Protein AF-A0A812KWU2-F1 (afdb_monomer)

Foldseek 3Di:
DDDDADPPGDDPDDDAAAADPAQQQKDWDACCVPPVDRDTDIDGHPDGPVRVVVLCVVDVPVPDDPPQPQQFDDDDPDPPPGDCVSSDRD

Sequence (90 aa):
MVLKIRNEERIPADCLLLTSSHPDGHCSVETANLDGETNLKKKTAALTEAEFEDAAQNVRFVGGLPQKKFDLAPPGRSLGLWDASDLKLM

Structure (mmCIF, N/CA/C/O backbone):
data_AF-A0A812KWU2-F1
#
_entry.id   AF-A0A812KWU2-F1
#
loop_
_atom_site.group_PDB
_atom_site.id
_atom_site.type_symbol
_atom_site.label_atom_id
_atom_site.label_alt_id
_atom_site.label_comp_id
_atom_site.label_asym_id
_atom_site.label_entity_id
_atom_site.label_seq_id
_atom_site.pdbx_PDB_ins_code
_atom_site.Cartn_x
_atom_site.Cartn_y
_atom_site.Cartn_z
_atom_site.occupancy
_atom_site.B_iso_or_equiv
_atom_site.auth_seq_id
_atom_site.auth_comp_id
_atom_site.auth_asym_id
_atom_site.auth_atom_id
_atom_site.pdbx_PDB_model_num
ATOM 1 N N . MET A 1 1 ? -6.951 -13.048 -7.662 1.00 70.44 1 MET A N 1
ATOM 2 C CA . MET A 1 1 ? -7.933 -11.956 -7.853 1.00 70.44 1 MET A CA 1
ATOM 3 C C . MET A 1 1 ? -7.242 -10.651 -7.503 1.00 70.44 1 MET A C 1
ATOM 5 O O . MET A 1 1 ? -6.457 -10.668 -6.566 1.00 70.44 1 MET A O 1
ATOM 9 N N . VAL A 1 2 ? -7.470 -9.571 -8.252 1.00 83.50 2 VAL A N 1
ATOM 10 C CA . VAL A 1 2 ? -6.867 -8.254 -7.977 1.00 83.50 2 VAL A CA 1
ATOM 11 C C . VAL A 1 2 ? -7.947 -7.335 -7.419 1.00 83.50 2 VAL A C 1
ATOM 13 O O . VAL A 1 2 ? -9.055 -7.305 -7.952 1.00 83.50 2 VAL A O 1
ATOM 16 N N . LEU A 1 3 ? -7.629 -6.615 -6.344 1.00 87.56 3 LEU A N 1
ATOM 17 C CA . LEU A 1 3 ? -8.520 -5.658 -5.694 1.00 87.56 3 LEU A CA 1
ATOM 18 C C . LEU A 1 3 ? -7.982 -4.240 -5.895 1.00 87.56 3 LEU A C 1
ATOM 20 O O . LEU A 1 3 ? -6.795 -3.999 -5.689 1.00 87.56 3 LEU A O 1
ATOM 24 N N . LYS A 1 4 ? -8.861 -3.304 -6.266 1.00 91.81 4 LYS A N 1
ATOM 25 C CA . LYS A 1 4 ? -8.575 -1.865 -6.249 1.00 91.81 4 LYS A CA 1
ATOM 26 C C . LYS A 1 4 ? -9.348 -1.248 -5.093 1.00 91.81 4 LYS A C 1
ATOM 28 O O . LYS A 1 4 ? -10.566 -1.153 -5.171 1.00 91.81 4 LYS A O 1
ATOM 33 N N . ILE A 1 5 ? -8.625 -0.850 -4.056 1.00 93.75 5 ILE A N 1
ATOM 34 C CA . ILE A 1 5 ? -9.182 -0.288 -2.823 1.00 93.75 5 ILE A CA 1
ATOM 35 C C . ILE A 1 5 ? -9.023 1.231 -2.887 1.00 93.75 5 ILE A C 1
ATOM 37 O O . ILE A 1 5 ? -7.949 1.727 -3.239 1.00 93.75 5 ILE A O 1
ATOM 41 N N . ARG A 1 6 ? -10.098 1.974 -2.617 1.00 95.19 6 ARG A N 1
ATOM 42 C CA . ARG A 1 6 ? -10.069 3.443 -2.578 1.00 95.19 6 ARG A CA 1
ATOM 43 C C . ARG A 1 6 ? -9.684 3.951 -1.190 1.00 95.19 6 ARG A C 1
ATOM 45 O O . ARG A 1 6 ? -9.679 3.204 -0.216 1.00 95.19 6 ARG A O 1
ATOM 52 N N . ASN A 1 7 ? -9.354 5.239 -1.106 1.00 94.31 7 ASN A N 1
ATOM 53 C CA . ASN A 1 7 ? -9.123 5.879 0.184 1.00 94.31 7 ASN A CA 1
ATOM 54 C C . ASN A 1 7 ? -10.348 5.689 1.096 1.00 94.31 7 ASN A C 1
ATOM 56 O O . ASN A 1 7 ? -11.476 5.774 0.612 1.00 94.31 7 ASN A O 1
ATOM 60 N N . GLU A 1 8 ? -10.102 5.430 2.381 1.00 92.19 8 GLU A N 1
ATOM 61 C CA . GLU A 1 8 ? -11.126 5.172 3.412 1.00 92.19 8 GLU A CA 1
ATOM 62 C C . GLU A 1 8 ? -11.986 3.908 3.193 1.00 92.19 8 GLU A C 1
ATOM 64 O O . GLU A 1 8 ? -12.926 3.651 3.945 1.00 92.19 8 GLU A O 1
ATOM 69 N N . GLU A 1 9 ? -11.662 3.069 2.204 1.00 94.88 9 GLU A N 1
ATOM 70 C CA . GLU A 1 9 ? -12.348 1.797 1.987 1.00 94.88 9 GLU A CA 1
ATOM 71 C C . GLU A 1 9 ? -11.749 0.682 2.856 1.00 94.88 9 GLU A C 1
ATOM 73 O O . GLU A 1 9 ? -10.532 0.548 3.013 1.00 94.88 9 GLU A O 1
ATOM 78 N N . ARG A 1 10 ? -12.620 -0.158 3.424 1.00 91.75 10 ARG A N 1
ATOM 79 C CA . ARG A 1 10 ? -12.196 -1.276 4.267 1.00 91.75 10 ARG A CA 1
ATOM 80 C C . ARG A 1 10 ? -11.581 -2.388 3.420 1.00 91.75 10 ARG A C 1
ATOM 82 O O . ARG A 1 10 ? -12.194 -2.865 2.470 1.00 91.75 10 ARG A O 1
ATOM 89 N N . ILE A 1 11 ? -10.415 -2.873 3.837 1.00 91.12 11 ILE A N 1
ATOM 90 C CA . ILE A 1 11 ? -9.768 -4.036 3.224 1.00 91.12 11 ILE A CA 1
ATOM 91 C C . ILE A 1 11 ? -10.561 -5.307 3.607 1.00 91.12 11 ILE A C 1
ATOM 93 O O . ILE A 1 11 ? -10.713 -5.581 4.800 1.00 91.12 11 ILE A O 1
ATOM 97 N N . PRO A 1 12 ? -11.096 -6.079 2.639 1.00 90.56 12 PRO A N 1
ATOM 98 C CA . PRO A 1 12 ? -12.040 -7.166 2.920 1.00 90.56 12 PRO A CA 1
ATOM 99 C C . PRO A 1 12 ? -11.381 -8.496 3.324 1.00 90.56 12 PRO A C 1
ATOM 101 O O . PRO A 1 12 ? -12.065 -9.376 3.842 1.00 90.56 12 PRO A O 1
ATOM 104 N N . ALA A 1 13 ? -10.086 -8.668 3.054 1.00 88.44 13 ALA A N 1
ATOM 105 C CA . ALA A 1 13 ? -9.320 -9.885 3.318 1.00 88.44 13 ALA A CA 1
ATOM 106 C C . ALA A 1 13 ? -7.819 -9.565 3.410 1.00 88.44 13 ALA A C 1
ATOM 108 O O . ALA A 1 13 ? -7.400 -8.460 3.067 1.00 88.44 13 ALA A O 1
ATOM 10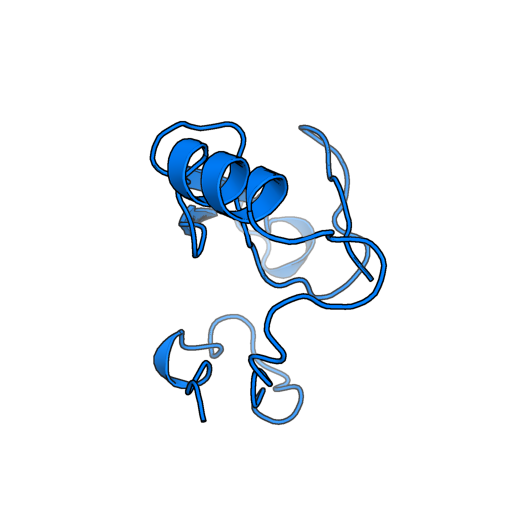9 N N . ASP A 1 14 ? -6.996 -10.536 3.800 1.00 86.12 14 ASP A N 1
ATOM 110 C CA . ASP A 1 14 ? -5.540 -10.389 3.751 1.00 86.12 14 ASP A CA 1
ATOM 111 C C . ASP A 1 14 ? -5.071 -10.214 2.297 1.00 86.12 14 ASP A C 1
ATOM 113 O O . ASP A 1 14 ? -5.365 -11.035 1.424 1.00 86.12 14 ASP A O 1
ATOM 117 N N . CYS A 1 15 ? -4.369 -9.112 2.022 1.00 86.12 15 CYS A N 1
ATOM 118 C CA . CYS A 1 15 ? -3.967 -8.710 0.675 1.00 86.12 15 CYS A CA 1
ATOM 119 C C . CYS A 1 15 ? -2.465 -8.429 0.601 1.00 86.12 15 CYS A C 1
ATOM 121 O O . CYS A 1 15 ? -1.879 -7.870 1.528 1.00 86.12 15 CYS A O 1
ATOM 123 N N . LEU A 1 16 ? -1.865 -8.730 -0.552 1.00 86.25 16 LEU A N 1
ATOM 124 C CA . LEU A 1 16 ? -0.529 -8.261 -0.909 1.00 86.25 16 LEU A CA 1
ATOM 125 C C . LEU A 1 16 ? -0.633 -6.901 -1.615 1.00 86.25 16 LEU A C 1
ATOM 127 O O . LEU A 1 16 ? -1.384 -6.760 -2.582 1.00 86.25 16 LEU A O 1
ATOM 131 N N . LEU A 1 17 ? 0.131 -5.909 -1.154 1.00 88.69 17 LEU A N 1
ATOM 132 C CA . LEU A 1 17 ? 0.165 -4.577 -1.759 1.00 88.69 17 LEU A CA 1
ATOM 133 C C . LEU A 1 17 ? 1.082 -4.565 -2.993 1.00 88.69 17 LEU A C 1
ATOM 135 O O . LEU A 1 17 ? 2.306 -4.588 -2.868 1.00 88.69 17 LEU A O 1
ATOM 139 N N . LEU A 1 18 ? 0.483 -4.517 -4.184 1.00 89.12 18 LEU A N 1
ATOM 140 C CA . LEU A 1 18 ? 1.223 -4.516 -5.452 1.00 89.12 18 LEU A CA 1
ATOM 141 C C . LEU A 1 18 ? 1.724 -3.123 -5.843 1.00 89.12 18 LEU A C 1
ATOM 143 O O . LEU A 1 18 ? 2.893 -2.976 -6.175 1.00 89.12 18 LEU A O 1
ATOM 147 N N . THR A 1 19 ? 0.846 -2.122 -5.792 1.00 91.75 19 THR A N 1
ATOM 148 C CA . THR A 1 19 ? 1.135 -0.722 -6.133 1.00 91.75 19 THR A CA 1
ATOM 149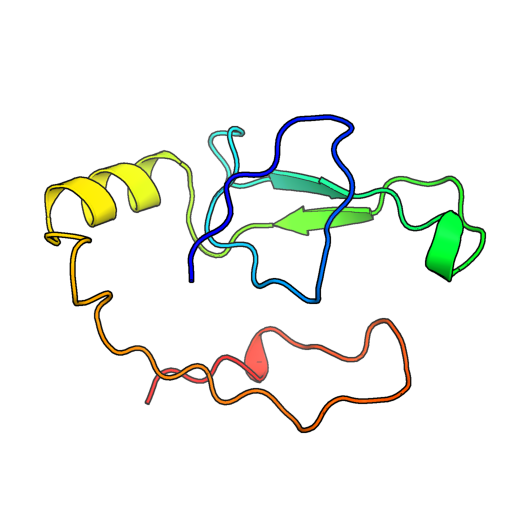 C C . THR A 1 19 ? 0.236 0.214 -5.318 1.00 91.75 19 THR A C 1
ATOM 151 O O . THR A 1 19 ? -0.748 -0.231 -4.717 1.00 91.75 19 THR A O 1
ATOM 154 N N . SER A 1 20 ? 0.567 1.502 -5.301 1.00 93.19 20 SER A N 1
ATOM 155 C CA . SER A 1 20 ? -0.185 2.581 -4.657 1.00 93.19 20 SER A CA 1
ATOM 156 C C . SER A 1 20 ? -0.329 3.746 -5.636 1.00 93.19 20 SER A C 1
ATOM 158 O O . SER A 1 20 ? 0.459 3.872 -6.564 1.00 93.19 20 SER A O 1
ATOM 160 N N . SER A 1 21 ? -1.296 4.635 -5.404 1.00 92.62 21 SER A N 1
ATOM 161 C CA . SER A 1 21 ? -1.424 5.896 -6.153 1.00 92.62 21 SER A CA 1
ATOM 162 C C . SER A 1 21 ? -0.364 6.938 -5.778 1.00 92.62 21 SER A C 1
ATOM 164 O O . SER A 1 21 ? -0.441 8.085 -6.207 1.00 92.62 21 SER A O 1
ATOM 166 N N . HIS A 1 22 ? 0.541 6.604 -4.857 1.00 94.19 22 HIS A N 1
ATOM 167 C CA . HIS A 1 22 ? 1.704 7.426 -4.576 1.00 94.19 22 HIS A CA 1
ATOM 168 C C . HIS A 1 22 ? 2.846 6.986 -5.499 1.00 94.19 22 HIS A C 1
ATOM 170 O O . HIS A 1 22 ? 3.101 5.779 -5.551 1.00 94.19 22 HIS A O 1
ATOM 176 N N . PRO A 1 23 ? 3.575 7.914 -6.146 1.00 92.25 23 PRO A N 1
ATOM 177 C CA . PRO A 1 23 ? 4.606 7.568 -7.126 1.00 92.25 23 PRO A CA 1
ATOM 178 C C . PRO A 1 23 ? 5.646 6.582 -6.587 1.00 92.25 23 PRO A C 1
ATOM 180 O O . PRO A 1 23 ? 5.976 5.608 -7.256 1.00 92.25 23 PRO A O 1
ATOM 183 N N . ASP A 1 24 ? 6.067 6.767 -5.334 1.00 90.50 24 ASP A N 1
ATOM 184 C CA . ASP A 1 24 ? 7.063 5.921 -4.662 1.00 90.50 24 ASP A CA 1
ATOM 185 C C . ASP A 1 24 ? 6.477 4.619 -4.069 1.00 90.50 24 ASP A C 1
ATOM 187 O O . ASP A 1 24 ? 7.132 3.914 -3.303 1.00 90.50 24 ASP A O 1
ATOM 191 N N . GLY A 1 25 ? 5.210 4.300 -4.351 1.00 88.25 25 GLY A N 1
ATOM 192 C CA . GLY A 1 25 ? 4.546 3.097 -3.843 1.00 88.25 25 GLY A CA 1
ATOM 193 C C . GLY A 1 25 ? 4.167 3.156 -2.357 1.00 88.25 25 GLY A C 1
ATOM 194 O O . GLY A 1 25 ? 3.781 2.141 -1.778 1.00 88.25 25 GLY A O 1
ATOM 195 N N . HIS A 1 26 ? 4.253 4.319 -1.706 1.00 92.25 26 HIS A N 1
ATOM 196 C CA . HIS A 1 26 ? 3.865 4.466 -0.301 1.00 92.25 26 HIS A CA 1
ATOM 197 C C . HIS A 1 26 ? 2.345 4.471 -0.109 1.00 92.25 26 HIS A C 1
ATOM 199 O O . HIS A 1 26 ? 1.596 5.082 -0.875 1.00 92.25 26 HIS A O 1
ATOM 205 N N . CYS A 1 27 ? 1.878 3.838 0.966 1.00 91.94 27 CYS A N 1
ATOM 206 C CA . CYS A 1 27 ? 0.513 3.991 1.449 1.00 91.94 27 CYS A CA 1
ATOM 207 C C . CYS A 1 27 ? 0.449 3.926 2.979 1.00 91.94 27 CYS A C 1
ATOM 209 O O . CYS A 1 27 ? 1.372 3.464 3.653 1.00 91.94 27 CYS A O 1
ATOM 211 N N . SER A 1 28 ? -0.668 4.386 3.527 1.00 93.12 28 SER A N 1
ATOM 212 C CA . SER A 1 28 ? -0.943 4.377 4.961 1.00 93.12 28 SER A CA 1
ATOM 213 C C . SER A 1 28 ? -2.177 3.529 5.220 1.00 93.12 28 SER A C 1
ATOM 215 O O . SER A 1 28 ? -3.172 3.671 4.515 1.00 93.12 28 SER A O 1
ATOM 217 N N . VAL A 1 29 ? -2.109 2.650 6.217 1.00 91.69 29 VAL A N 1
ATOM 218 C CA . VAL A 1 29 ? -3.221 1.774 6.601 1.00 91.69 29 VAL A CA 1
ATOM 219 C C . VAL A 1 29 ? -3.545 1.998 8.068 1.00 91.69 29 VAL A C 1
ATOM 221 O O . VAL A 1 29 ? -2.652 2.002 8.916 1.00 91.69 29 VAL A O 1
ATOM 224 N N . GLU A 1 30 ? -4.825 2.177 8.365 1.00 90.50 30 GLU A N 1
ATOM 225 C CA . GLU A 1 30 ? -5.323 2.211 9.734 1.00 90.50 30 GLU A CA 1
ATOM 226 C C . GLU A 1 30 ? -5.554 0.785 10.241 1.00 90.50 30 GLU A C 1
ATOM 228 O O . GLU A 1 30 ? -6.209 -0.027 9.583 1.00 90.50 30 GLU A O 1
ATOM 233 N N . THR A 1 31 ? -5.020 0.480 11.423 1.00 86.44 31 THR A N 1
ATOM 234 C CA . THR A 1 31 ? -5.183 -0.829 12.069 1.00 86.44 31 THR A CA 1
ATOM 235 C C . THR A 1 31 ? -5.905 -0.751 13.407 1.00 86.44 31 THR A C 1
ATOM 237 O O . THR A 1 31 ? -6.004 -1.773 14.075 1.00 86.44 31 THR A O 1
ATOM 240 N N . ALA A 1 32 ? -6.504 0.395 13.754 1.00 86.88 32 ALA A N 1
ATOM 241 C CA . ALA A 1 32 ? -7.198 0.611 15.026 1.00 86.88 32 ALA A CA 1
ATOM 242 C C . ALA A 1 32 ? -8.246 -0.472 15.339 1.00 86.88 32 ALA A C 1
ATOM 244 O O . ALA A 1 32 ? -8.386 -0.900 16.481 1.00 86.88 32 ALA A O 1
ATOM 245 N N . ASN A 1 33 ? -8.929 -0.991 14.315 1.00 85.06 33 ASN A N 1
ATOM 246 C CA . ASN A 1 33 ? -9.900 -2.080 14.463 1.00 85.06 33 ASN A CA 1
ATOM 247 C C . ASN A 1 33 ? -9.279 -3.466 14.751 1.00 85.06 33 ASN A C 1
ATOM 249 O O . ASN A 1 33 ? -10.019 -4.403 15.041 1.00 85.06 33 ASN A O 1
ATOM 253 N N . LEU A 1 34 ? -7.958 -3.621 14.621 1.00 84.31 34 LEU A N 1
ATOM 254 C CA . LEU A 1 34 ? -7.216 -4.873 14.811 1.00 84.31 34 LEU A CA 1
ATOM 255 C C . LEU A 1 34 ? -6.353 -4.862 16.078 1.00 84.31 34 LEU A C 1
ATOM 257 O O . LEU A 1 34 ? -6.304 -5.871 16.776 1.00 84.31 34 LEU A O 1
ATOM 261 N N . ASP A 1 35 ? -5.672 -3.751 16.367 1.00 81.56 35 ASP A N 1
ATOM 262 C CA . ASP A 1 35 ? -4.729 -3.630 17.490 1.00 81.56 35 ASP A CA 1
ATOM 263 C C . ASP A 1 35 ? -5.040 -2.476 18.458 1.00 81.56 35 ASP A C 1
ATOM 265 O O . ASP A 1 35 ? -4.396 -2.366 19.499 1.00 81.56 35 ASP A O 1
ATOM 269 N N . GLY A 1 36 ? -6.046 -1.645 18.163 1.00 87.44 36 GLY A N 1
ATOM 270 C CA . GLY A 1 36 ? -6.405 -0.481 18.977 1.00 87.44 36 GLY A CA 1
ATOM 271 C C . GLY A 1 36 ? -5.474 0.725 18.805 1.00 87.44 36 GLY A C 1
ATOM 272 O O . GLY A 1 36 ? -5.656 1.726 19.499 1.00 87.44 36 GLY A O 1
ATOM 273 N N . GLU A 1 37 ? -4.493 0.669 17.898 1.00 88.31 37 GLU A N 1
ATOM 274 C CA . GLU A 1 37 ? -3.580 1.782 17.637 1.00 88.31 37 GLU A CA 1
ATOM 275 C C . GLU A 1 37 ? -4.213 2.792 16.666 1.00 88.31 37 GLU A C 1
ATOM 277 O O . GLU A 1 37 ? -4.647 2.443 15.572 1.00 88.31 37 GLU A O 1
ATOM 282 N N . THR A 1 38 ? -4.224 4.075 17.033 1.00 84.25 38 THR A N 1
ATOM 283 C CA . THR A 1 38 ? -4.770 5.162 16.191 1.00 84.25 38 THR A CA 1
ATOM 284 C C . THR A 1 38 ? -3.780 5.690 15.152 1.00 84.25 38 THR A C 1
ATOM 286 O O . THR A 1 38 ? -4.133 6.506 14.302 1.00 84.25 38 THR A O 1
ATOM 289 N N . ASN A 1 39 ? -2.522 5.254 15.218 1.00 89.75 39 ASN A N 1
ATOM 290 C CA . ASN A 1 39 ? -1.490 5.677 14.283 1.00 89.75 39 ASN A CA 1
ATOM 291 C C . ASN A 1 39 ? -1.632 4.943 12.949 1.00 89.75 39 ASN A C 1
ATOM 293 O O . ASN A 1 39 ? -1.818 3.729 12.896 1.00 89.75 39 ASN A O 1
ATOM 297 N N . LEU A 1 40 ? -1.445 5.679 11.857 1.00 88.38 40 LEU A N 1
ATOM 298 C CA . LEU A 1 40 ? -1.381 5.086 10.529 1.00 88.38 40 LEU A CA 1
ATOM 299 C C . LEU A 1 40 ? -0.082 4.293 10.358 1.00 88.38 40 LEU A C 1
ATOM 301 O O . LEU A 1 40 ? 1.022 4.829 10.507 1.00 88.38 40 LEU A O 1
ATOM 305 N N . LYS A 1 41 ? -0.205 3.022 9.975 1.00 89.06 41 LYS A N 1
ATOM 306 C CA . LYS A 1 41 ? 0.939 2.171 9.645 1.00 89.06 41 LYS A CA 1
ATOM 307 C C . LYS A 1 41 ? 1.330 2.397 8.195 1.00 89.06 41 LYS A C 1
ATOM 309 O O . LYS A 1 41 ? 0.565 2.094 7.280 1.00 89.06 41 LYS A O 1
ATOM 314 N N . LYS A 1 42 ? 2.541 2.914 7.990 1.00 91.19 42 LYS A N 1
ATOM 315 C CA . LYS A 1 42 ? 3.119 3.073 6.654 1.00 91.19 42 LYS A CA 1
ATOM 316 C C . LYS A 1 42 ? 3.427 1.703 6.059 1.00 91.19 42 LYS A C 1
ATOM 318 O O . LYS A 1 42 ? 4.005 0.842 6.725 1.00 91.19 42 LYS A O 1
ATOM 323 N N . LYS A 1 43 ? 3.046 1.519 4.803 1.00 90.69 43 LYS A N 1
ATOM 324 C CA . LYS A 1 43 ? 3.346 0.348 3.986 1.00 90.69 43 LYS A CA 1
ATOM 325 C C . LYS A 1 43 ? 3.966 0.825 2.679 1.00 90.69 43 LYS A C 1
ATOM 327 O O . LYS A 1 43 ? 3.652 1.910 2.189 1.00 90.69 43 LYS A O 1
ATOM 332 N N . THR A 1 44 ? 4.851 0.006 2.139 1.00 90.31 44 THR A N 1
ATOM 333 C CA . THR A 1 44 ? 5.489 0.248 0.848 1.00 90.31 44 THR A CA 1
ATOM 334 C C . THR A 1 44 ? 5.076 -0.881 -0.076 1.00 90.31 44 THR A C 1
ATOM 336 O O . THR A 1 44 ? 5.127 -2.050 0.313 1.00 90.31 44 THR A O 1
ATOM 339 N N . ALA A 1 45 ? 4.593 -0.520 -1.257 1.00 88.88 45 ALA A N 1
ATOM 340 C CA . ALA A 1 45 ? 4.199 -1.463 -2.283 1.00 88.88 45 ALA A CA 1
ATOM 341 C C . ALA A 1 45 ? 5.418 -2.168 -2.886 1.00 88.88 45 ALA A C 1
ATOM 343 O O . ALA A 1 45 ? 6.538 -1.664 -2.827 1.00 88.88 45 ALA A O 1
ATOM 344 N N . ALA A 1 46 ? 5.185 -3.335 -3.484 1.00 84.94 46 ALA A N 1
ATOM 345 C CA . ALA A 1 46 ? 6.234 -4.068 -4.187 1.00 84.94 46 ALA A CA 1
ATOM 346 C C . ALA A 1 46 ? 6.723 -3.347 -5.456 1.00 84.94 46 ALA A C 1
ATOM 348 O O . ALA A 1 46 ? 7.860 -3.563 -5.867 1.00 84.94 46 ALA A O 1
ATOM 349 N N . LEU A 1 47 ? 5.861 -2.535 -6.075 1.00 85.19 47 LEU A N 1
ATOM 350 C CA . LEU A 1 47 ? 6.144 -1.759 -7.278 1.00 85.19 47 LEU A CA 1
ATOM 351 C C . LEU A 1 47 ? 5.736 -0.301 -7.060 1.00 85.19 47 LEU A C 1
ATOM 353 O O . LEU A 1 47 ? 4.693 -0.011 -6.459 1.00 85.19 47 LEU A O 1
ATOM 357 N N . THR A 1 48 ? 6.529 0.609 -7.612 1.00 90.38 48 THR A N 1
ATOM 358 C CA . THR A 1 48 ? 6.129 2.004 -7.821 1.00 90.38 48 THR A CA 1
ATOM 359 C C . THR A 1 48 ? 4.951 2.090 -8.792 1.00 90.38 48 THR A C 1
ATOM 361 O O . THR A 1 48 ? 4.617 1.131 -9.497 1.00 90.38 48 THR A O 1
ATOM 364 N N . GLU A 1 49 ? 4.297 3.248 -8.842 1.00 89.00 49 GLU A N 1
ATOM 365 C CA . GLU A 1 49 ? 3.200 3.475 -9.791 1.00 89.00 49 GLU A CA 1
ATOM 366 C C . GLU A 1 49 ? 3.683 3.322 -11.245 1.00 89.00 49 GLU A C 1
ATOM 368 O O . GLU A 1 49 ? 3.026 2.674 -12.058 1.00 89.00 49 GLU A O 1
ATOM 373 N N . ALA A 1 50 ? 4.882 3.831 -11.545 1.00 88.38 50 ALA A N 1
ATOM 374 C CA . ALA A 1 50 ? 5.490 3.740 -12.870 1.00 88.38 50 ALA A CA 1
ATOM 375 C C . ALA A 1 50 ? 5.856 2.298 -13.262 1.00 88.38 50 ALA A C 1
ATOM 377 O O . ALA A 1 50 ? 5.554 1.874 -14.375 1.00 88.38 50 ALA A O 1
ATOM 378 N N . GLU A 1 51 ? 6.470 1.527 -12.356 1.00 86.56 51 GLU A N 1
ATOM 379 C CA . GLU A 1 51 ? 6.806 0.116 -12.610 1.00 86.56 51 GLU A CA 1
ATOM 380 C C . GLU A 1 51 ? 5.555 -0.743 -12.801 1.00 86.56 51 GLU A C 1
ATOM 382 O O . GLU A 1 51 ? 5.556 -1.669 -13.612 1.00 86.56 51 GLU A O 1
ATOM 387 N N . PHE A 1 52 ? 4.482 -0.447 -12.061 1.00 86.50 52 PHE A N 1
ATOM 388 C CA . PHE A 1 52 ? 3.215 -1.140 -12.241 1.00 86.50 52 PHE A CA 1
ATOM 389 C C . PHE A 1 52 ? 2.585 -0.820 -13.596 1.00 86.50 52 PHE A C 1
ATOM 391 O O . PHE A 1 52 ? 2.117 -1.742 -14.255 1.00 86.50 52 PHE A O 1
ATOM 398 N N . GLU A 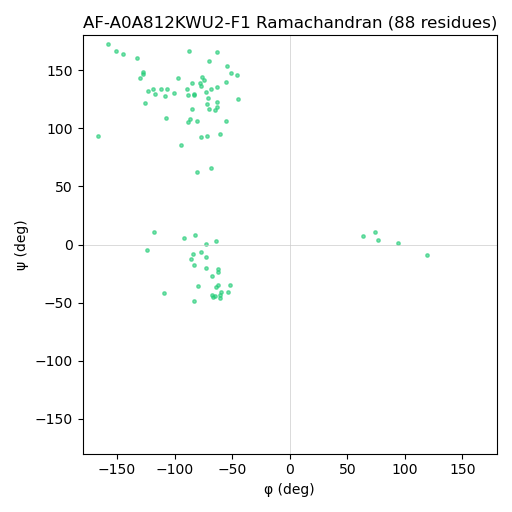1 53 ? 2.585 0.444 -14.024 1.00 84.75 53 GLU A N 1
ATOM 399 C CA . GLU A 1 53 ? 2.034 0.847 -15.322 1.00 84.75 53 GLU A CA 1
ATOM 400 C C . GLU A 1 53 ? 2.829 0.241 -16.489 1.00 84.75 53 GLU A C 1
ATOM 402 O O . GLU A 1 53 ? 2.234 -0.325 -17.405 1.00 84.75 53 GLU A O 1
ATOM 407 N N . ASP A 1 54 ? 4.164 0.263 -16.427 1.00 82.62 54 ASP A N 1
ATOM 408 C CA . ASP A 1 54 ? 5.012 -0.394 -17.430 1.00 82.62 54 ASP A CA 1
ATOM 409 C C . ASP A 1 54 ? 4.744 -1.907 -17.482 1.00 82.62 54 ASP A C 1
ATOM 411 O O . ASP A 1 54 ? 4.500 -2.475 -18.551 1.00 82.62 54 ASP A O 1
ATOM 415 N N . ALA A 1 55 ? 4.677 -2.566 -16.319 1.00 75.81 55 ALA A N 1
ATOM 416 C CA . ALA A 1 55 ? 4.320 -3.977 -16.253 1.00 75.81 55 ALA A CA 1
ATOM 417 C C . ALA A 1 55 ? 2.913 -4.229 -16.821 1.00 75.81 55 ALA A C 1
ATOM 419 O O . ALA A 1 55 ? 2.725 -5.188 -17.574 1.00 75.81 55 ALA A O 1
ATOM 420 N N . ALA A 1 56 ? 1.938 -3.374 -16.488 1.00 71.38 56 ALA A N 1
ATOM 421 C CA . ALA A 1 56 ? 0.545 -3.452 -16.928 1.00 71.38 56 ALA A CA 1
ATOM 422 C C . ALA A 1 56 ? 0.384 -3.334 -18.443 1.00 71.38 56 ALA A C 1
ATOM 424 O O . ALA A 1 56 ? -0.479 -3.997 -19.023 1.00 71.38 56 ALA A O 1
ATOM 425 N N . GLN A 1 57 ? 1.231 -2.533 -19.083 1.00 62.88 57 GLN A N 1
ATOM 426 C CA . GLN A 1 57 ? 1.260 -2.364 -20.532 1.00 62.88 57 GLN A CA 1
ATOM 427 C C . GLN A 1 57 ? 1.989 -3.518 -21.235 1.00 62.88 57 GLN A C 1
ATOM 429 O O . GLN A 1 57 ? 1.558 -3.957 -22.305 1.00 62.88 57 GLN A O 1
ATOM 434 N N . ASN A 1 58 ? 3.047 -4.056 -20.620 1.00 50.31 58 ASN A N 1
ATOM 435 C CA . ASN A 1 58 ? 3.892 -5.105 -21.203 1.00 50.31 58 ASN A CA 1
ATOM 436 C C . ASN A 1 58 ? 3.368 -6.535 -20.982 1.00 50.31 58 ASN A C 1
ATOM 438 O O . ASN A 1 58 ? 3.816 -7.479 -21.637 1.00 50.31 58 ASN A O 1
ATOM 442 N N . VAL A 1 59 ? 2.385 -6.717 -20.101 1.00 50.31 59 VAL A N 1
ATOM 443 C CA . VAL A 1 59 ? 1.766 -8.010 -19.813 1.00 50.31 59 VAL A CA 1
ATOM 444 C C . VAL A 1 59 ? 0.266 -7.856 -20.010 1.00 50.31 59 VAL A C 1
ATOM 446 O O . VAL A 1 59 ? -0.372 -7.047 -19.356 1.00 50.31 59 VAL A O 1
ATOM 449 N N . ARG A 1 60 ? -0.363 -8.638 -20.892 1.00 46.62 60 ARG A N 1
ATOM 450 C CA . ARG A 1 60 ? -1.830 -8.750 -20.886 1.00 46.62 60 ARG A CA 1
ATOM 451 C C . ARG A 1 60 ? -2.259 -9.307 -19.519 1.00 46.62 60 ARG A C 1
ATOM 453 O O . ARG A 1 60 ? -2.303 -10.517 -19.332 1.00 46.62 60 ARG A O 1
ATOM 460 N N . PHE A 1 61 ? 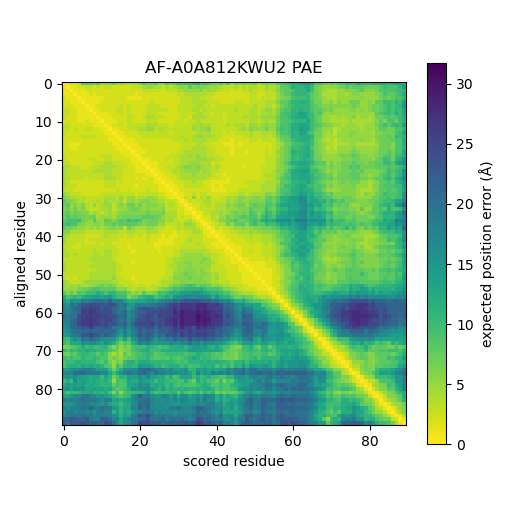-2.613 -8.431 -18.577 1.00 49.44 61 PHE A N 1
ATOM 461 C CA . PHE A 1 61 ? -3.043 -8.759 -17.206 1.00 49.44 61 PHE A CA 1
ATOM 462 C C . PHE A 1 61 ? -4.361 -9.557 -17.130 1.00 49.44 61 PHE A C 1
ATOM 464 O O . PHE A 1 61 ? -4.838 -9.890 -16.044 1.00 49.44 61 PHE A O 1
ATOM 471 N N . VAL A 1 62 ? -4.940 -9.928 -18.275 1.00 42.75 62 VAL A N 1
ATOM 472 C CA . VAL A 1 62 ? -6.054 -10.870 -18.379 1.00 42.75 62 VAL A CA 1
ATOM 473 C C . VAL A 1 62 ? -5.481 -12.266 -18.635 1.00 42.75 62 VAL A C 1
ATOM 475 O O . VAL A 1 62 ? -5.348 -12.700 -19.775 1.00 42.75 62 VAL A O 1
ATOM 478 N N . GLY A 1 63 ? -5.115 -12.961 -17.556 1.00 36.69 63 GLY A N 1
ATOM 479 C CA . GLY A 1 63 ? -4.807 -14.399 -17.581 1.00 36.69 63 GLY A CA 1
ATOM 480 C C . GLY A 1 63 ? -3.390 -14.800 -17.174 1.00 36.69 63 GLY A C 1
ATOM 481 O O . GLY A 1 63 ? -3.145 -15.983 -16.960 1.00 36.69 63 GLY A O 1
ATOM 482 N N . GLY A 1 64 ? -2.475 -13.850 -16.994 1.00 38.09 64 GLY A N 1
ATOM 483 C CA . GLY A 1 64 ? -1.137 -14.172 -16.517 1.00 38.09 64 GLY A CA 1
ATOM 484 C C . GLY A 1 64 ? -0.380 -12.939 -16.074 1.00 38.09 64 GLY A C 1
ATOM 485 O O . GLY A 1 64 ? 0.337 -12.345 -16.867 1.00 38.09 64 GLY A O 1
ATOM 486 N N . LEU A 1 65 ? -0.447 -12.624 -14.776 1.00 48.53 65 LEU A N 1
ATOM 487 C CA . LEU A 1 65 ? 0.768 -12.158 -14.103 1.00 48.53 65 LEU A CA 1
ATOM 488 C C . LEU A 1 65 ? 1.906 -13.109 -14.532 1.00 48.53 65 LEU A C 1
ATOM 490 O O . LEU A 1 65 ? 1.621 -14.308 -14.686 1.00 48.53 65 LEU A O 1
ATOM 494 N N . PRO A 1 66 ? 3.173 -12.665 -14.692 1.00 44.38 66 PRO A N 1
ATOM 495 C CA . PRO A 1 66 ? 4.271 -13.626 -14.607 1.00 44.38 66 PRO A CA 1
ATOM 496 C C . PRO A 1 66 ? 3.955 -14.475 -13.380 1.00 44.38 66 PRO A C 1
ATOM 498 O O . PRO A 1 66 ? 3.620 -13.891 -12.347 1.00 44.38 66 PRO A O 1
ATOM 501 N N . G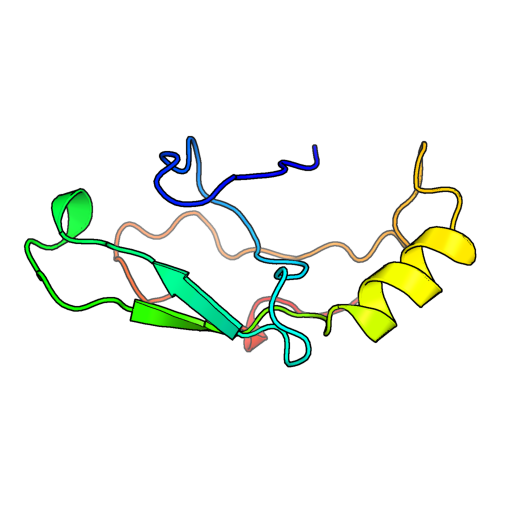LN A 1 67 ? 3.888 -15.803 -13.520 1.00 45.78 67 GLN A N 1
ATOM 502 C CA . GLN A 1 67 ? 3.499 -16.691 -12.423 1.00 45.78 67 GLN A CA 1
ATOM 503 C C . GLN A 1 67 ? 4.599 -16.674 -11.356 1.00 45.78 67 GLN A C 1
ATOM 505 O O . GLN A 1 67 ? 5.283 -17.658 -11.119 1.00 45.78 67 GLN A O 1
ATOM 510 N N . LYS A 1 68 ? 4.795 -15.521 -10.718 1.00 51.84 68 LYS A N 1
ATOM 511 C CA . LYS A 1 68 ? 5.513 -15.352 -9.479 1.00 51.84 68 LYS A CA 1
ATOM 512 C C . LYS A 1 68 ? 4.590 -15.959 -8.450 1.00 51.84 68 LYS A C 1
ATOM 514 O O . LYS A 1 68 ? 3.620 -15.350 -7.999 1.00 51.84 68 LYS A O 1
ATOM 519 N N . LYS A 1 69 ? 4.839 -17.233 -8.187 1.00 54.50 69 LYS A N 1
ATOM 520 C CA . LYS A 1 69 ? 4.254 -17.918 -7.054 1.00 54.50 69 LYS A CA 1
ATOM 521 C C . LYS A 1 69 ? 4.825 -17.239 -5.818 1.00 54.50 69 LYS A C 1
ATOM 523 O O . LYS A 1 69 ? 6.032 -17.229 -5.615 1.00 54.50 69 LYS A O 1
ATOM 528 N N . PHE A 1 70 ? 3.952 -16.612 -5.048 1.00 63.44 70 PHE A N 1
ATOM 529 C CA . PHE A 1 70 ? 4.310 -16.088 -3.744 1.00 63.44 70 PHE A CA 1
ATOM 530 C C . PHE A 1 70 ? 4.079 -17.218 -2.745 1.00 63.44 70 PHE A C 1
ATOM 532 O O . PHE A 1 70 ? 2.932 -17.578 -2.473 1.00 63.44 70 PHE A O 1
ATOM 539 N N . ASP A 1 71 ? 5.160 -17.829 -2.265 1.00 63.94 71 ASP A N 1
ATOM 540 C CA . ASP A 1 71 ? 5.079 -18.851 -1.225 1.00 63.94 71 ASP A CA 1
ATOM 541 C C . ASP A 1 71 ? 4.846 -18.168 0.123 1.00 63.94 71 ASP A C 1
ATOM 543 O O . ASP A 1 71 ? 5.768 -17.747 0.807 1.00 63.94 71 ASP A O 1
ATOM 547 N N . LEU A 1 72 ? 3.578 -18.030 0.499 1.00 66.56 72 LEU A N 1
ATOM 548 C CA . LEU A 1 72 ? 3.210 -17.482 1.797 1.00 66.56 72 LEU A CA 1
ATOM 549 C C . LEU A 1 72 ? 3.418 -18.539 2.886 1.00 66.56 72 LEU A C 1
ATOM 551 O O . LEU A 1 72 ? 3.019 -19.698 2.727 1.00 66.56 72 LEU A O 1
ATOM 555 N N . ALA A 1 73 ? 3.991 -18.128 4.018 1.00 69.69 73 ALA A N 1
ATOM 556 C CA . ALA A 1 73 ? 3.939 -18.929 5.233 1.00 69.69 73 ALA A CA 1
ATOM 557 C C . ALA A 1 73 ? 2.469 -19.264 5.585 1.00 69.69 73 ALA A C 1
ATOM 559 O O . ALA A 1 73 ? 1.556 -18.516 5.213 1.00 69.69 73 ALA A O 1
ATOM 560 N N . PRO A 1 74 ? 2.200 -20.377 6.296 1.00 70.81 74 PRO A N 1
ATOM 561 C CA . PRO A 1 74 ? 0.856 -20.681 6.779 1.00 70.81 74 PRO A CA 1
ATOM 562 C C . PRO A 1 74 ? 0.271 -19.483 7.538 1.00 70.81 74 PRO A C 1
ATOM 564 O O . PRO A 1 74 ? 1.036 -18.785 8.206 1.00 70.81 74 PRO A O 1
ATOM 567 N N . PRO A 1 75 ? -1.055 -19.252 7.492 1.00 69.81 75 PRO A N 1
ATOM 568 C CA . PRO A 1 75 ? -1.671 -18.124 8.180 1.00 69.81 75 PRO A CA 1
ATOM 569 C C . PRO A 1 75 ? -1.309 -18.144 9.671 1.00 69.81 75 PRO A C 1
ATOM 571 O O . PRO A 1 75 ? -1.783 -18.980 10.444 1.00 69.81 75 PRO A O 1
ATOM 574 N N . GLY A 1 76 ? -0.415 -17.235 10.060 1.00 66.50 76 GLY A N 1
ATOM 575 C CA . GLY A 1 76 ? 0.015 -17.054 11.437 1.00 66.50 76 GLY A CA 1
ATOM 576 C C . GLY A 1 76 ? -1.059 -16.323 12.237 1.00 66.50 76 GLY A C 1
ATOM 577 O O . GLY A 1 76 ? -1.723 -15.427 11.728 1.00 66.50 76 GLY A O 1
ATOM 578 N N . ARG A 1 77 ? -1.233 -16.674 13.517 1.00 60.03 77 ARG A N 1
ATOM 579 C CA . ARG A 1 77 ? -2.210 -15.998 14.397 1.00 60.03 77 ARG A CA 1
ATOM 580 C C . ARG A 1 77 ? -1.751 -14.628 14.909 1.00 60.03 77 ARG A C 1
ATOM 582 O O . ARG A 1 77 ? -2.526 -13.963 15.587 1.00 60.03 77 ARG A O 1
ATOM 589 N N . SER A 1 78 ? -0.509 -14.225 14.640 1.00 72.06 78 SER A N 1
ATOM 590 C CA . SER A 1 78 ? 0.060 -12.987 15.174 1.00 72.06 78 SER A CA 1
ATOM 591 C C . SER A 1 78 ? 0.206 -11.933 14.084 1.00 72.06 78 SER A C 1
ATOM 593 O O . SER A 1 78 ? 0.829 -12.172 13.050 1.00 72.06 78 SER A O 1
ATOM 595 N N . LEU A 1 79 ? -0.334 -10.745 14.350 1.00 62.62 79 LEU A N 1
ATOM 596 C CA . LEU A 1 79 ? -0.156 -9.564 13.512 1.00 62.62 79 LEU A CA 1
ATOM 597 C C . LEU A 1 79 ? 1.335 -9.170 13.489 1.00 62.62 79 LEU A C 1
ATOM 599 O O . LEU A 1 79 ? 1.988 -9.163 14.530 1.00 62.62 79 LEU A O 1
ATOM 603 N N . GLY A 1 80 ? 1.872 -8.851 12.306 1.00 64.56 80 GLY A N 1
ATOM 604 C CA . GLY A 1 80 ? 3.234 -8.313 12.144 1.00 64.56 80 GLY A CA 1
ATOM 605 C C . GLY A 1 80 ? 4.361 -9.315 11.860 1.00 64.56 80 GLY A C 1
ATOM 606 O O . GLY A 1 80 ? 5.496 -8.880 11.715 1.00 64.56 80 GLY A O 1
ATOM 607 N N . LEU A 1 81 ? 4.076 -10.617 11.738 1.00 65.44 81 LEU A N 1
ATOM 608 C CA . LEU A 1 81 ? 5.087 -11.650 11.434 1.00 65.44 81 LEU A CA 1
ATOM 609 C C . LEU A 1 81 ? 5.273 -11.953 9.937 1.00 65.44 81 LEU A C 1
ATOM 611 O O . LEU A 1 81 ? 5.987 -12.887 9.596 1.00 65.44 81 LEU A O 1
ATOM 615 N N . TRP A 1 82 ? 4.619 -11.203 9.050 1.00 65.12 82 TRP A N 1
ATOM 616 C CA . TRP A 1 82 ? 4.743 -11.398 7.605 1.00 65.12 82 TRP A CA 1
ATOM 617 C C . TRP A 1 82 ? 5.942 -10.596 7.090 1.00 65.12 82 TRP A C 1
ATOM 619 O O . TRP A 1 82 ? 5.877 -9.363 7.056 1.00 65.12 82 TRP A O 1
ATOM 629 N N . ASP A 1 83 ? 7.029 -11.280 6.725 1.00 57.06 83 ASP A N 1
ATOM 630 C CA . A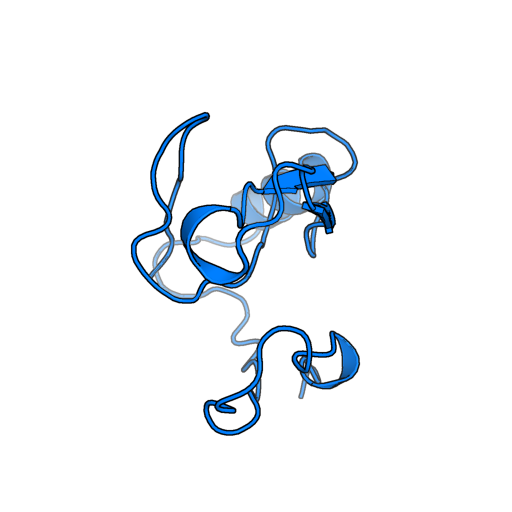SP A 1 83 ? 8.253 -10.655 6.218 1.00 57.06 83 ASP A CA 1
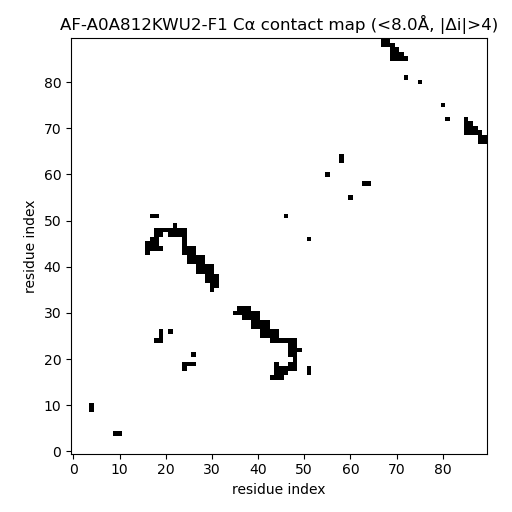ATOM 631 C C . ASP A 1 83 ? 8.272 -10.683 4.679 1.00 57.06 83 ASP A C 1
ATOM 633 O O . ASP A 1 83 ? 7.832 -11.640 4.044 1.00 57.06 83 ASP A O 1
ATOM 637 N N . ALA A 1 84 ? 8.799 -9.634 4.042 1.00 51.69 84 ALA A N 1
ATOM 638 C CA . ALA A 1 84 ? 8.970 -9.601 2.586 1.00 51.69 84 ALA A CA 1
ATOM 639 C C . ALA A 1 84 ? 9.930 -10.698 2.073 1.00 51.69 84 ALA A C 1
ATOM 641 O O . ALA A 1 84 ? 9.847 -11.093 0.913 1.00 51.69 84 ALA A O 1
ATOM 642 N N . SER A 1 85 ? 10.797 -11.229 2.937 1.00 52.19 85 SER A N 1
ATOM 643 C CA . SER A 1 85 ? 11.654 -12.401 2.713 1.00 52.19 85 SER A CA 1
ATOM 644 C C . SER A 1 85 ? 10.865 -13.683 2.460 1.00 52.19 85 SER A C 1
ATOM 646 O O . SER A 1 85 ? 11.399 -14.607 1.842 1.00 52.19 85 SER A O 1
ATOM 648 N N . ASP A 1 86 ? 9.614 -13.748 2.926 1.00 48.66 86 ASP A N 1
ATOM 649 C CA . ASP A 1 86 ? 8.709 -14.863 2.648 1.00 48.66 86 ASP A CA 1
ATOM 650 C C . ASP A 1 86 ? 8.230 -14.827 1.186 1.00 48.66 86 ASP A C 1
ATOM 652 O O . ASP A 1 86 ? 7.889 -15.856 0.613 1.00 48.66 86 ASP A O 1
ATOM 656 N N . LEU A 1 87 ? 8.304 -13.673 0.510 1.00 50.41 87 LEU A N 1
ATOM 657 C CA . LEU A 1 87 ? 8.045 -13.543 -0.926 1.00 50.41 87 LEU A CA 1
ATOM 658 C C . LEU A 1 87 ? 9.283 -13.975 -1.731 1.00 50.41 87 LEU A C 1
ATOM 660 O O . LEU A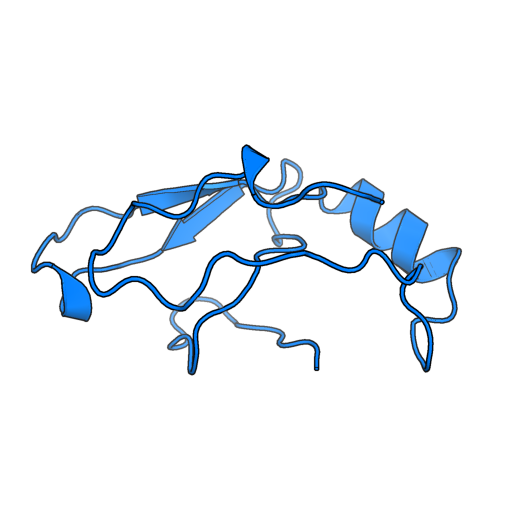 1 87 ? 9.877 -13.188 -2.470 1.00 50.41 87 LEU A O 1
ATOM 664 N N . LYS A 1 88 ? 9.695 -15.241 -1.608 1.00 43.38 88 LYS A N 1
ATOM 665 C CA . LYS A 1 88 ? 10.714 -15.803 -2.504 1.00 43.38 88 LYS A CA 1
ATOM 666 C C . LYS A 1 88 ? 10.124 -15.957 -3.903 1.00 43.38 88 LYS A C 1
ATOM 668 O O . LYS A 1 88 ? 9.199 -16.738 -4.104 1.00 43.38 88 LYS A O 1
ATOM 673 N N . LEU A 1 89 ? 10.687 -15.235 -4.875 1.00 38.78 89 LEU A N 1
ATOM 674 C CA . LEU A 1 89 ? 10.567 -15.630 -6.277 1.00 38.78 89 LEU A CA 1
ATOM 675 C C . LEU A 1 89 ? 11.264 -16.988 -6.435 1.00 38.78 89 LEU A C 1
ATOM 677 O O . LEU A 1 89 ? 12.470 -17.077 -6.198 1.00 38.78 89 LEU A O 1
ATOM 681 N N . MET A 1 90 ? 10.516 -18.017 -6.830 1.00 38.38 90 MET A N 1
ATOM 682 C CA . MET A 1 90 ? 11.090 -19.179 -7.518 1.00 38.38 90 MET A CA 1
ATOM 683 C C . MET A 1 90 ? 11.232 -18.886 -9.009 1.00 38.38 90 MET A C 1
ATOM 685 O O . MET A 1 90 ? 10.344 -18.186 -9.552 1.00 38.38 90 MET A O 1
#

Mean predicted aligned error: 8.91 Å

Nearest PDB structures (foldseek):
  7bsu-assembly1_A  TM=8.112E-01  e=4.304E-02  Homo sapiens
  7w48-assembly1_A  TM=6.307E-01  e=7.225E+00  Sus scrofa
  7ezx-assembly1_ME  TM=3.149E-01  e=2.387E+00  Porphyridium purpureum
  1xjk-assembly1_A  TM=3.483E-01  e=8.298E+00  Thermotoga maritima

Organism: NCBI:txid878477

InterPro domains:
  IPR008250 P-type ATPase, A domain superfamily [SSF81653] (2-46)

pLDDT: mean 75.61, std 17.89, range [36.69, 95.19]

Secondary structure (DSSP, 8-state):
----PPTTPPP-S-------SSTT-EEEEE-HHHH---SEEEEE-SS-HHHHHHHHHHS-TTT-S------PPP--SSTT---GGG----

Solvent-accessible surface area (backbone atoms only — not comparable to full-atom values): 6023 Å² total; per-residue (Å²): 139,86,83,88,81,58,90,98,55,81,81,92,64,97,75,84,60,57,56,30,99,33,67,84,4,48,47,73,43,82,43,38,96,79,76,68,44,87,64,69,45,76,46,70,30,81,23,29,35,63,57,44,50,52,49,56,73,77,30,69,73,83,86,46,65,79,84,64,56,67,54,69,73,76,91,69,95,58,90,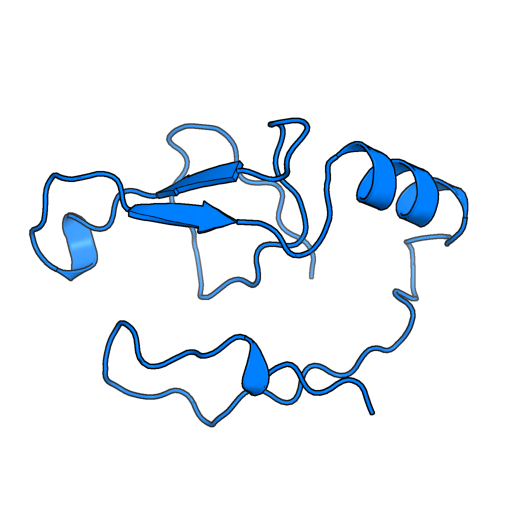88,75,82,53,76,82,46,56,46,75,116

Radius of gyration: 14.4 Å; Cα contacts (8 Å, |Δi|>4): 86; chains: 1; bounding box: 24×28×40 Å